Protein AF-A0A657B494-F1 (afdb_monomer_lite)

Structure (mmCIF, N/CA/C/O backbone):
data_AF-A0A657B494-F1
#
_entry.id   AF-A0A657B494-F1
#
loop_
_atom_site.group_PDB
_atom_site.id
_atom_site.type_symbol
_atom_site.label_atom_id
_atom_site.label_alt_id
_atom_site.label_comp_id
_atom_site.label_asym_id
_atom_site.label_entity_id
_atom_site.label_seq_id
_atom_site.pdbx_PDB_ins_code
_atom_site.Cartn_x
_atom_site.Cartn_y
_atom_site.Cartn_z
_atom_site.occupancy
_atom_site.B_iso_or_equiv
_atom_site.auth_seq_id
_atom_site.auth_comp_id
_atom_site.auth_asym_id
_atom_site.auth_atom_id
_atom_site.pdbx_PDB_model_num
ATOM 1 N N . MET A 1 1 ? -6.699 24.443 3.807 1.00 49.81 1 MET A N 1
ATOM 2 C CA . MET A 1 1 ? -6.693 23.198 4.603 1.00 49.81 1 MET A CA 1
ATOM 3 C C . MET A 1 1 ? -5.320 23.086 5.231 1.00 49.81 1 MET A C 1
ATOM 5 O O . MET A 1 1 ? -4.349 23.227 4.499 1.00 49.81 1 MET A O 1
ATOM 9 N N . SER A 1 2 ? -5.229 22.938 6.551 1.00 61.12 2 SER A N 1
ATOM 10 C CA . SER A 1 2 ? -3.944 22.722 7.221 1.00 61.12 2 SER A CA 1
ATOM 11 C C . SER A 1 2 ? -3.454 21.313 6.894 1.00 61.12 2 SER A C 1
ATOM 13 O O . SER A 1 2 ? -4.193 20.350 7.079 1.00 61.12 2 SER A O 1
ATOM 15 N N . THR A 1 3 ? -2.245 21.193 6.357 1.00 79.81 3 THR A N 1
ATOM 16 C CA . THR A 1 3 ? -1.562 19.907 6.188 1.00 79.81 3 THR A CA 1
ATOM 17 C C . THR A 1 3 ? -1.102 19.418 7.556 1.00 79.81 3 THR A C 1
ATOM 19 O O . THR A 1 3 ? -0.439 20.173 8.265 1.00 79.81 3 THR A O 1
ATOM 22 N N . LEU A 1 4 ? -1.447 18.182 7.921 1.00 84.38 4 LEU A N 1
ATOM 23 C CA . LEU A 1 4 ? -0.930 17.547 9.134 1.00 84.38 4 LEU A CA 1
ATOM 24 C C . LEU A 1 4 ? 0.582 17.340 8.999 1.00 84.38 4 LEU A C 1
ATOM 26 O O . LEU A 1 4 ? 1.071 16.980 7.925 1.00 84.38 4 LEU A O 1
ATOM 30 N N . SER A 1 5 ? 1.317 17.529 10.089 1.00 92.19 5 SER A N 1
ATOM 31 C CA . SER A 1 5 ? 2.690 17.038 10.197 1.00 92.19 5 SER A CA 1
ATOM 32 C C . SER A 1 5 ? 2.719 15.505 10.186 1.00 92.19 5 SER A C 1
ATOM 34 O O . SER A 1 5 ? 1.714 14.840 10.441 1.00 92.19 5 SER A O 1
ATOM 36 N N . LEU A 1 6 ? 3.892 14.920 9.924 1.00 89.00 6 LEU A N 1
ATOM 37 C CA . LEU A 1 6 ? 4.075 13.464 9.997 1.00 89.00 6 LEU A CA 1
ATOM 38 C C . LEU A 1 6 ? 3.752 12.913 11.394 1.00 89.00 6 LEU A C 1
ATOM 40 O O . LEU A 1 6 ? 3.198 11.824 11.517 1.00 89.00 6 LEU A O 1
ATOM 44 N N . GLU A 1 7 ? 4.071 13.670 12.444 1.00 93.44 7 GLU A N 1
ATOM 45 C CA . GLU A 1 7 ? 3.773 13.303 13.829 1.00 93.44 7 GLU A CA 1
ATOM 46 C C . GLU A 1 7 ? 2.264 13.287 14.085 1.00 93.44 7 GLU A C 1
ATOM 48 O O . GLU A 1 7 ? 1.737 12.294 14.586 1.00 93.44 7 GLU A O 1
ATOM 53 N N . GLU A 1 8 ? 1.548 14.336 13.672 1.00 93.50 8 GLU A N 1
ATOM 54 C CA . GLU A 1 8 ? 0.089 14.400 13.797 1.00 93.50 8 GLU A CA 1
ATOM 55 C C . GLU A 1 8 ? -0.598 13.314 12.966 1.00 93.50 8 GLU A C 1
ATOM 57 O O . GLU A 1 8 ? -1.530 12.671 13.445 1.00 93.50 8 GLU A O 1
ATOM 62 N N . LEU A 1 9 ? -0.111 13.050 11.750 1.00 91.88 9 LEU A N 1
ATOM 63 C CA . LEU A 1 9 ? -0.620 11.966 10.915 1.00 91.88 9 LEU A CA 1
ATOM 64 C C . LEU A 1 9 ? -0.461 10.609 11.615 1.00 91.88 9 LEU A C 1
ATOM 66 O O . LEU A 1 9 ? -1.425 9.850 11.693 1.00 91.88 9 LEU A O 1
ATOM 70 N N . ASN A 1 10 ? 0.711 10.325 12.189 1.00 93.81 10 ASN A N 1
ATOM 71 C CA . ASN A 1 10 ? 0.941 9.092 12.945 1.00 93.81 10 ASN A CA 1
ATOM 72 C C . ASN A 1 10 ? 0.007 8.977 14.157 1.00 93.81 10 ASN A C 1
ATOM 74 O O . ASN A 1 10 ? -0.519 7.898 14.427 1.00 93.81 10 ASN A O 1
ATOM 78 N N . VAL A 1 11 ? -0.237 10.076 14.877 1.00 96.06 11 VAL A N 1
ATOM 79 C CA . VAL A 1 11 ? -1.192 10.100 15.997 1.00 96.06 11 VAL A CA 1
ATOM 80 C C . VAL A 1 11 ? -2.600 9.737 15.524 1.00 96.06 11 VAL A C 1
ATOM 82 O O . VAL A 1 11 ? -3.245 8.881 16.133 1.00 96.06 11 VAL A O 1
ATOM 85 N N . VAL A 1 12 ? -3.073 10.339 14.430 1.00 95.25 12 VAL A N 1
ATOM 86 C CA . VAL A 1 12 ? -4.418 10.077 13.898 1.00 95.25 12 VAL A CA 1
ATOM 87 C C . VAL A 1 12 ? -4.542 8.634 13.393 1.00 95.25 12 VAL A C 1
ATOM 89 O O . VAL A 1 12 ? -5.529 7.970 13.706 1.00 95.25 12 VAL A O 1
ATOM 92 N N . LEU A 1 13 ? -3.541 8.111 12.679 1.00 96.31 13 LEU A N 1
ATOM 93 C CA . LEU A 1 13 ? -3.546 6.726 12.188 1.00 96.31 13 LEU A CA 1
ATOM 94 C C . LEU A 1 13 ? -3.529 5.706 13.331 1.00 96.31 13 LEU A C 1
ATOM 96 O O . LEU A 1 13 ? -4.295 4.746 13.306 1.00 96.31 13 LEU A O 1
ATOM 100 N N . ASN A 1 14 ? -2.729 5.942 14.374 1.00 97.31 14 ASN A N 1
ATOM 101 C CA . ASN A 1 14 ? -2.735 5.104 15.575 1.00 97.31 14 ASN A CA 1
ATOM 102 C C . ASN A 1 14 ? -4.098 5.128 16.272 1.00 97.31 14 ASN A C 1
ATOM 104 O O . ASN A 1 14 ? -4.574 4.098 16.752 1.00 97.31 14 ASN A O 1
ATOM 108 N N . LYS A 1 15 ? -4.752 6.295 16.314 1.00 97.44 15 LYS A N 1
ATOM 109 C CA . LYS A 1 15 ? -6.088 6.408 16.894 1.00 97.44 15 LYS A CA 1
ATOM 110 C C . LYS A 1 15 ? -7.131 5.653 16.073 1.00 97.44 15 LYS A C 1
ATOM 112 O O . LYS A 1 15 ? -7.955 4.956 16.659 1.00 97.44 15 LYS A O 1
ATOM 117 N N . ALA A 1 16 ? -7.074 5.755 14.748 1.00 96.50 16 ALA A N 1
ATOM 118 C CA . ALA A 1 16 ? -7.941 4.997 13.854 1.00 96.50 16 ALA A CA 1
ATOM 119 C C . ALA A 1 16 ? -7.733 3.484 14.035 1.00 96.50 16 ALA A C 1
ATOM 121 O O . ALA A 1 16 ? -8.693 2.737 14.211 1.00 96.50 16 ALA A O 1
ATOM 122 N N . GLN A 1 17 ? -6.477 3.036 14.110 1.00 96.38 17 GLN A N 1
ATOM 123 C CA . GLN A 1 17 ? -6.155 1.637 14.380 1.00 96.38 17 GLN A CA 1
ATOM 124 C C . GLN A 1 17 ? -6.784 1.162 15.696 1.00 96.38 17 GLN A C 1
ATOM 126 O O . GLN A 1 17 ? -7.467 0.141 15.717 1.00 96.38 17 GLN A O 1
ATOM 131 N N . GLN A 1 18 ? -6.646 1.954 16.764 1.00 97.62 18 GLN A N 1
ATOM 132 C CA . GLN A 1 18 ? -7.275 1.662 18.049 1.00 97.62 18 GLN A CA 1
ATOM 133 C C . GLN A 1 18 ? -8.803 1.559 17.936 1.00 97.62 18 GLN A C 1
ATOM 135 O O . GLN A 1 18 ? -9.372 0.622 18.483 1.00 97.62 18 GLN A O 1
ATOM 140 N N . MET A 1 19 ? -9.463 2.505 17.256 1.00 96.62 19 MET A N 1
ATOM 141 C CA . MET A 1 19 ? -10.925 2.516 17.101 1.00 96.62 19 MET A CA 1
ATOM 142 C C . MET A 1 19 ? -11.435 1.253 16.411 1.00 96.62 19 MET A C 1
ATOM 144 O O . MET A 1 19 ? -12.415 0.668 16.867 1.00 96.62 19 MET A O 1
ATOM 148 N N . ARG A 1 20 ? -10.753 0.806 15.352 1.00 93.38 20 ARG A N 1
ATOM 149 C CA . ARG A 1 20 ? -11.090 -0.451 14.682 1.00 93.38 20 ARG A CA 1
ATOM 150 C C . ARG A 1 20 ? -10.924 -1.645 15.617 1.00 93.38 20 ARG A C 1
ATOM 152 O O . ARG A 1 20 ? -11.831 -2.461 15.742 1.00 93.38 20 ARG A O 1
ATOM 159 N N . ASP A 1 21 ? -9.786 -1.727 16.301 1.00 94.50 21 ASP A N 1
ATOM 160 C CA . ASP A 1 21 ? -9.433 -2.889 17.124 1.00 94.50 21 ASP A CA 1
ATOM 161 C C . ASP A 1 21 ? -10.321 -3.023 18.371 1.00 94.50 21 ASP A C 1
ATOM 163 O O . ASP A 1 21 ? -10.551 -4.129 18.859 1.00 94.50 21 ASP A O 1
ATOM 167 N N . THR A 1 22 ? -10.854 -1.910 18.882 1.00 96.00 22 THR A N 1
ATOM 168 C CA . THR A 1 22 ? -11.792 -1.893 20.016 1.00 96.00 22 THR A CA 1
ATOM 169 C C . THR A 1 22 ? -13.261 -1.919 19.593 1.00 96.00 22 THR A C 1
ATOM 171 O O . THR A 1 22 ? -14.135 -1.798 20.454 1.00 96.00 22 THR A O 1
ATOM 174 N N . ASN A 1 23 ? -13.551 -2.087 18.297 1.00 91.44 23 ASN A N 1
ATOM 175 C CA . ASN A 1 23 ? -14.899 -2.038 17.726 1.00 91.44 23 ASN A CA 1
ATOM 176 C C . ASN A 1 23 ? -15.643 -0.717 18.040 1.00 91.44 23 ASN A C 1
ATOM 178 O O . ASN A 1 23 ? -16.861 -0.683 18.208 1.00 91.44 23 ASN A O 1
ATOM 182 N N . GLN A 1 24 ? -14.884 0.378 18.153 1.00 95.88 24 GLN A N 1
ATOM 183 C CA . GLN A 1 24 ? -15.342 1.751 18.387 1.00 95.88 24 GLN A CA 1
ATOM 184 C C . GLN A 1 24 ? -15.349 2.564 17.086 1.00 95.88 24 GLN A C 1
ATOM 186 O O . GLN A 1 24 ? -15.032 3.754 17.083 1.00 95.88 24 GLN A O 1
ATOM 191 N N . ASP A 1 25 ? -15.705 1.915 15.980 1.00 94.12 25 ASP A N 1
ATOM 192 C CA . ASP A 1 25 ? -15.796 2.530 14.658 1.00 94.12 25 ASP A CA 1
ATOM 193 C C . ASP A 1 25 ? -17.171 2.277 14.011 1.00 94.12 25 ASP A C 1
ATOM 195 O O . ASP A 1 25 ? -17.260 1.655 12.955 1.00 94.12 25 ASP A O 1
ATOM 199 N N . PRO A 1 26 ? -18.274 2.705 14.658 1.00 91.12 26 PRO A N 1
ATOM 200 C CA . PRO A 1 26 ? -19.631 2.368 14.217 1.00 91.12 26 PRO A CA 1
ATOM 201 C C . PRO A 1 26 ? -19.979 2.946 12.840 1.00 91.12 26 PRO A C 1
ATOM 203 O O . PRO A 1 26 ? -20.750 2.344 12.099 1.00 91.12 26 PRO A O 1
ATOM 206 N N . ASP A 1 27 ? -19.386 4.092 12.504 1.00 92.75 27 ASP A N 1
ATOM 207 C CA . ASP A 1 27 ? -19.570 4.784 11.226 1.00 92.75 27 ASP A CA 1
ATOM 208 C C . ASP A 1 27 ? -18.421 4.506 10.241 1.00 92.75 27 ASP A C 1
ATOM 210 O O . ASP A 1 27 ? -18.352 5.121 9.176 1.00 92.75 27 ASP A O 1
ATOM 214 N N . LEU A 1 28 ? -17.513 3.585 10.592 1.00 91.94 28 LEU A N 1
ATOM 215 C CA . LEU A 1 28 ? -16.447 3.074 9.724 1.00 91.94 28 LEU A CA 1
ATOM 216 C C . LEU A 1 28 ? -15.468 4.162 9.244 1.00 91.94 28 LEU A C 1
ATOM 218 O O . LEU A 1 28 ? -14.849 4.068 8.177 1.00 91.94 28 LEU A O 1
ATOM 222 N N . ILE A 1 29 ? -15.327 5.221 10.040 1.00 93.69 29 ILE A N 1
ATOM 223 C CA . ILE A 1 29 ? -14.448 6.360 9.779 1.00 93.69 29 ILE A CA 1
ATOM 224 C C . ILE A 1 29 ? -12.990 5.940 9.925 1.00 93.69 29 ILE A C 1
ATOM 226 O O . ILE A 1 29 ? -12.150 6.337 9.114 1.00 93.69 29 ILE A O 1
ATOM 230 N N . ALA A 1 30 ? -12.680 5.133 10.937 1.00 94.06 30 ALA A N 1
ATOM 231 C CA . ALA A 1 30 ? -11.330 4.651 11.153 1.00 94.06 30 ALA A CA 1
ATOM 232 C C . ALA A 1 30 ? -10.909 3.655 10.067 1.00 94.06 30 ALA A C 1
ATOM 234 O O . ALA A 1 30 ? -9.829 3.817 9.499 1.00 94.06 30 ALA A O 1
ATOM 235 N N . GLU A 1 31 ? -11.762 2.691 9.714 1.00 92.12 31 GLU A N 1
ATOM 236 C CA . GLU A 1 31 ? -11.507 1.766 8.603 1.00 92.12 31 GLU A CA 1
ATOM 237 C C . GLU A 1 31 ? -11.315 2.532 7.289 1.00 92.12 31 GLU A C 1
ATOM 239 O O . GLU A 1 31 ? -10.338 2.300 6.574 1.00 92.12 31 GLU A O 1
ATOM 244 N N . THR A 1 32 ? -12.171 3.521 7.006 1.00 92.94 32 THR A N 1
ATOM 245 C CA . THR A 1 32 ? -12.046 4.361 5.805 1.00 92.94 32 THR A CA 1
ATOM 246 C C . THR A 1 32 ? -10.724 5.127 5.779 1.00 92.94 32 THR A C 1
ATOM 248 O O . THR A 1 32 ? -10.053 5.153 4.744 1.00 92.94 32 THR A O 1
ATOM 251 N N . LEU A 1 33 ? -10.315 5.730 6.900 1.00 93.56 33 LEU A N 1
ATOM 252 C CA . LEU A 1 33 ? -9.060 6.476 6.982 1.00 93.56 33 LEU A CA 1
ATOM 253 C C . LEU A 1 33 ? -7.839 5.568 6.797 1.00 93.56 33 LEU A C 1
ATOM 255 O O . LEU A 1 33 ? -6.938 5.900 6.027 1.00 93.56 33 LEU A O 1
ATOM 259 N N . LEU A 1 34 ? -7.818 4.414 7.467 1.00 93.50 34 LEU A N 1
ATOM 260 C CA . LEU A 1 34 ? -6.743 3.430 7.330 1.00 93.50 34 LEU A CA 1
ATOM 261 C C . LEU A 1 34 ? -6.680 2.892 5.901 1.00 93.50 34 LEU A C 1
ATOM 263 O O . LEU A 1 34 ? -5.598 2.722 5.343 1.00 93.50 34 LEU A O 1
ATOM 267 N N . ASN A 1 35 ? -7.833 2.655 5.277 1.00 90.44 35 ASN A N 1
ATOM 268 C CA . ASN A 1 35 ? -7.888 2.225 3.892 1.00 90.44 35 ASN A CA 1
ATOM 269 C C . ASN A 1 35 ? -7.330 3.290 2.943 1.00 90.44 35 ASN A C 1
ATOM 271 O O . ASN A 1 35 ? -6.514 2.976 2.078 1.00 90.44 35 ASN A O 1
ATOM 275 N N . PHE A 1 36 ? -7.730 4.549 3.123 1.00 91.44 36 PHE A N 1
ATOM 276 C CA . PHE A 1 36 ? -7.213 5.657 2.326 1.00 91.44 36 PHE A CA 1
ATOM 277 C C . PHE A 1 36 ? -5.696 5.803 2.472 1.00 91.44 36 PHE A C 1
ATOM 279 O O . PHE A 1 36 ? -5.003 5.955 1.469 1.00 91.44 36 PHE A O 1
ATOM 286 N N . GLU A 1 37 ? -5.168 5.698 3.691 1.00 92.50 37 GLU A N 1
ATOM 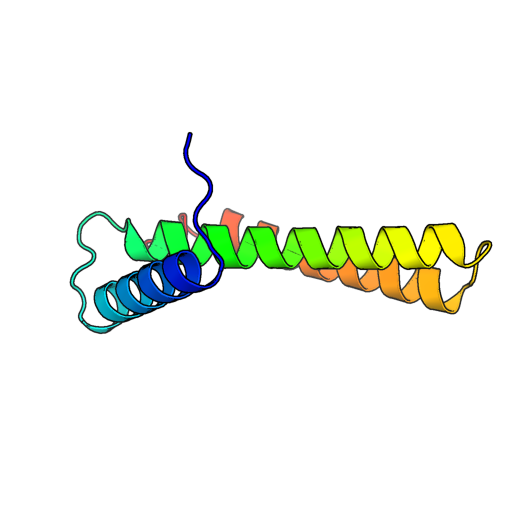287 C CA . GLU A 1 37 ? -3.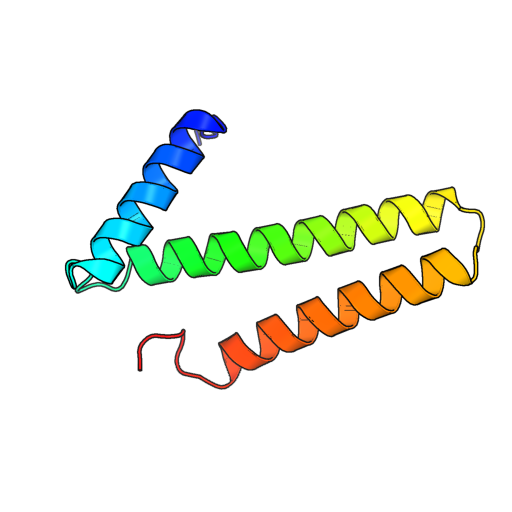729 5.789 3.929 1.00 92.50 37 GLU A CA 1
ATOM 288 C C . GLU A 1 37 ? -2.950 4.671 3.225 1.00 92.50 37 GLU A C 1
ATOM 290 O O . GLU A 1 37 ? -1.976 4.956 2.522 1.00 92.50 37 GLU A O 1
ATOM 295 N N . ARG A 1 38 ? -3.432 3.423 3.304 1.00 90.75 38 ARG A N 1
ATOM 296 C CA . ARG A 1 38 ? -2.821 2.288 2.594 1.00 90.75 38 ARG A CA 1
ATOM 297 C C . ARG A 1 38 ? -2.786 2.523 1.084 1.00 90.75 38 ARG A C 1
ATOM 299 O O . ARG A 1 38 ? -1.747 2.314 0.455 1.00 90.75 38 ARG A O 1
ATOM 306 N N . ARG A 1 39 ? -3.904 2.978 0.506 1.00 90.44 39 ARG A N 1
ATOM 307 C CA . ARG A 1 39 ? -4.025 3.274 -0.934 1.00 90.44 39 ARG A CA 1
ATOM 308 C C . ARG A 1 39 ? -3.100 4.414 -1.350 1.00 90.44 39 ARG A C 1
ATOM 310 O O . ARG A 1 39 ? -2.416 4.313 -2.366 1.00 90.44 39 ARG A O 1
ATOM 317 N N . TYR A 1 40 ? -3.032 5.466 -0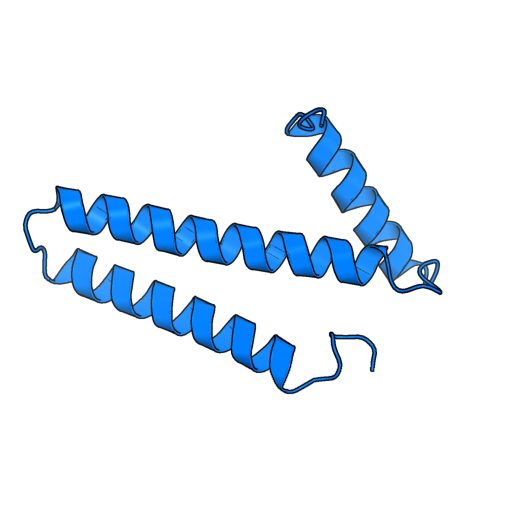.537 1.00 92.25 40 TYR A N 1
ATOM 318 C CA . TYR A 1 40 ? -2.148 6.604 -0.765 1.00 92.25 40 TYR A CA 1
ATOM 319 C C . TYR A 1 40 ? -0.671 6.177 -0.774 1.00 92.25 40 TYR A C 1
ATOM 321 O O . TYR A 1 40 ? 0.037 6.474 -1.734 1.00 92.25 40 TYR A O 1
ATOM 329 N N . ARG A 1 41 ? -0.220 5.386 0.209 1.00 91.25 41 ARG A N 1
ATOM 330 C CA . ARG A 1 41 ? 1.158 4.857 0.232 1.00 91.25 41 ARG A CA 1
ATOM 331 C C . ARG A 1 41 ? 1.478 3.971 -0.966 1.00 91.25 41 ARG A C 1
ATOM 333 O O . ARG A 1 41 ? 2.577 4.038 -1.512 1.00 91.25 41 ARG A O 1
ATOM 340 N N . ALA A 1 42 ? 0.532 3.129 -1.377 1.00 90.44 42 ALA A N 1
ATOM 341 C CA . ALA A 1 42 ? 0.720 2.276 -2.543 1.00 90.44 42 ALA A CA 1
ATOM 342 C C . ALA A 1 42 ? 0.900 3.117 -3.822 1.00 90.44 42 ALA A C 1
ATOM 344 O O . ALA A 1 42 ? 1.798 2.836 -4.616 1.00 90.44 42 ALA A O 1
ATOM 345 N N . ALA A 1 43 ? 0.125 4.196 -3.978 1.00 94.06 43 ALA A N 1
ATOM 346 C CA . ALA A 1 43 ? 0.297 5.147 -5.074 1.00 94.06 43 ALA A CA 1
ATOM 347 C C . ALA A 1 43 ? 1.645 5.891 -5.002 1.00 94.06 43 ALA A C 1
ATOM 349 O O . ALA A 1 43 ? 2.320 6.026 -6.024 1.00 94.06 43 ALA A O 1
ATOM 350 N N . GLU A 1 44 ? 2.085 6.319 -3.812 1.00 94.88 44 GLU A N 1
ATOM 351 C 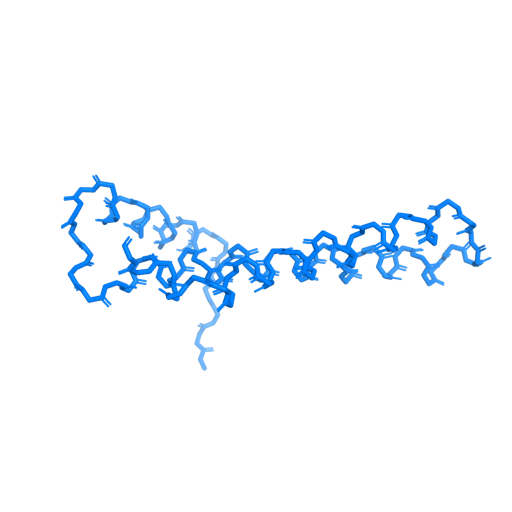CA . GLU A 1 44 ? 3.409 6.936 -3.624 1.00 94.88 44 GLU A CA 1
ATOM 352 C C . GLU A 1 44 ? 4.540 6.001 -4.070 1.00 94.88 44 GLU A C 1
ATOM 354 O O . GLU A 1 44 ? 5.451 6.431 -4.777 1.00 94.88 44 GLU A O 1
ATOM 359 N N . HIS A 1 45 ? 4.466 4.708 -3.745 1.00 93.56 45 HIS A N 1
ATOM 360 C CA . HIS A 1 45 ? 5.465 3.733 -4.189 1.00 93.56 45 HIS A CA 1
ATOM 361 C C . HIS A 1 45 ? 5.519 3.580 -5.715 1.00 93.56 45 HIS A C 1
ATOM 363 O O . HIS A 1 45 ? 6.610 3.450 -6.276 1.00 93.56 45 HIS A O 1
ATOM 369 N N . VAL A 1 46 ? 4.370 3.623 -6.399 1.00 96.38 46 VAL A N 1
ATOM 370 C CA . VAL A 1 46 ? 4.324 3.615 -7.871 1.00 96.38 46 VAL A CA 1
ATOM 371 C C . VAL A 1 46 ? 4.984 4.873 -8.432 1.00 96.38 46 VAL A C 1
ATOM 373 O O . VAL A 1 46 ? 5.798 4.778 -9.350 1.00 96.38 46 VAL A O 1
ATOM 376 N N . VAL A 1 47 ? 4.686 6.043 -7.862 1.00 96.94 47 VAL A N 1
ATOM 377 C CA . VAL A 1 47 ? 5.288 7.317 -8.278 1.00 96.94 47 VAL A CA 1
ATOM 378 C C . VAL A 1 47 ? 6.805 7.304 -8.088 1.00 96.94 47 VAL A C 1
ATOM 380 O O . VAL A 1 47 ? 7.534 7.713 -8.991 1.00 96.94 47 VAL A O 1
ATOM 383 N N . GLU A 1 48 ? 7.305 6.803 -6.959 1.00 95.69 48 GLU A N 1
ATOM 384 C CA . GLU A 1 48 ? 8.747 6.685 -6.720 1.00 95.69 48 GLU A CA 1
ATOM 385 C C . GLU A 1 48 ? 9.415 5.715 -7.703 1.00 95.69 48 GLU A C 1
ATOM 387 O O . GLU A 1 48 ? 10.450 6.043 -8.286 1.00 95.69 48 GLU A O 1
ATOM 392 N N . ALA A 1 49 ? 8.801 4.561 -7.982 1.00 94.75 49 ALA A N 1
ATOM 393 C CA . ALA A 1 49 ? 9.307 3.637 -8.996 1.00 94.75 49 ALA A CA 1
ATOM 394 C C . ALA A 1 49 ? 9.324 4.271 -10.399 1.00 94.75 49 ALA A C 1
ATOM 396 O O . ALA A 1 49 ? 10.286 4.091 -11.149 1.00 94.75 49 ALA A O 1
ATOM 397 N N . ALA A 1 50 ? 8.299 5.057 -10.742 1.00 95.88 50 ALA A N 1
ATOM 398 C CA . ALA A 1 50 ? 8.222 5.764 -12.016 1.00 95.88 50 ALA A CA 1
ATOM 399 C C . ALA A 1 50 ? 9.329 6.817 -12.136 1.00 95.88 50 ALA A C 1
ATOM 401 O O . ALA A 1 50 ? 9.998 6.889 -13.167 1.00 95.88 50 ALA A O 1
ATOM 402 N N . LYS A 1 51 ? 9.583 7.587 -11.069 1.00 95.88 51 LYS A N 1
ATOM 403 C CA . LYS A 1 51 ? 10.709 8.527 -11.020 1.00 95.88 51 LYS A CA 1
ATOM 404 C C . LYS A 1 51 ? 12.027 7.798 -11.250 1.00 95.88 51 LYS A C 1
ATOM 406 O O . LYS A 1 51 ? 12.784 8.217 -12.119 1.00 95.88 51 LYS A O 1
ATOM 411 N N . VAL A 1 52 ? 12.305 6.714 -10.526 1.00 95.00 52 VAL A N 1
ATOM 412 C CA . VAL A 1 52 ? 13.559 5.958 -10.693 1.00 95.00 52 VAL A CA 1
ATOM 413 C C . VAL A 1 52 ? 13.716 5.467 -12.131 1.00 95.00 52 VAL A C 1
ATOM 415 O O . VAL A 1 52 ? 14.765 5.686 -12.735 1.00 95.00 52 VAL A O 1
ATOM 418 N N . TYR A 1 53 ? 12.667 4.882 -12.711 1.00 94.88 53 TYR A N 1
ATOM 419 C CA . TYR A 1 53 ? 12.694 4.419 -14.095 1.00 94.88 53 TYR A CA 1
ATOM 420 C C . TYR A 1 53 ? 13.001 5.550 -15.087 1.00 94.88 53 TYR A C 1
ATOM 422 O O . TYR A 1 53 ? 13.905 5.406 -15.912 1.00 94.88 53 TYR A O 1
ATOM 430 N N . LEU A 1 54 ? 12.326 6.698 -14.971 1.00 93.62 54 LEU A N 1
ATOM 431 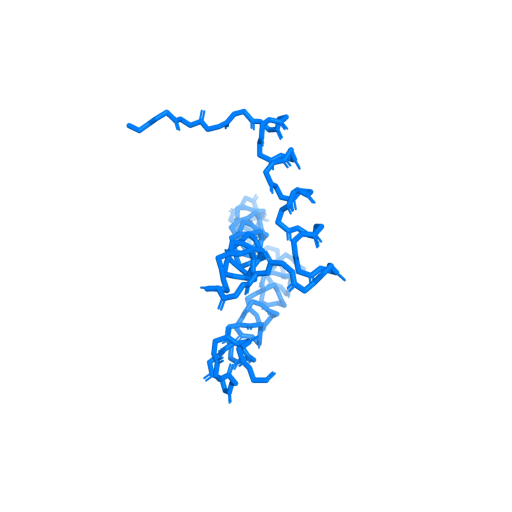C CA . LEU A 1 54 ? 12.539 7.851 -15.856 1.00 93.62 54 LEU A CA 1
ATOM 432 C C . LEU A 1 54 ? 13.973 8.396 -15.792 1.00 93.62 54 LEU A C 1
ATOM 434 O O . LEU A 1 54 ? 14.511 8.824 -16.809 1.00 93.62 54 LEU A O 1
ATOM 438 N N . HIS A 1 55 ? 14.615 8.340 -14.623 1.00 94.44 55 HIS A N 1
ATOM 439 C CA . HIS A 1 55 ? 16.009 8.765 -14.460 1.00 94.44 55 HIS A CA 1
ATOM 440 C C . HIS A 1 55 ? 17.025 7.674 -14.841 1.00 94.44 55 HIS A C 1
ATOM 442 O O . HIS A 1 55 ? 18.218 7.956 -14.924 1.00 94.44 55 HIS A O 1
ATOM 448 N N . SER A 1 56 ? 16.579 6.437 -15.083 1.00 90.31 56 SER A N 1
ATOM 449 C CA . SER A 1 56 ? 17.454 5.290 -15.358 1.00 90.31 56 SER A CA 1
ATOM 450 C C . SER A 1 56 ? 17.865 5.129 -16.826 1.00 90.31 56 SER A C 1
ATOM 452 O O . SER A 1 56 ? 18.681 4.260 -17.123 1.00 90.31 56 SER A O 1
ATOM 454 N N . GLY A 1 57 ? 17.305 5.932 -17.739 1.00 84.62 57 GLY A N 1
ATOM 455 C CA . GLY A 1 57 ? 17.615 5.854 -19.170 1.00 84.62 57 GLY A CA 1
ATOM 456 C C . GLY A 1 57 ? 17.213 4.520 -19.805 1.00 84.62 57 GLY A C 1
ATOM 457 O O . GLY A 1 57 ? 18.026 3.907 -20.484 1.00 84.62 57 GLY A O 1
ATOM 458 N N . GLU A 1 58 ? 15.977 4.068 -19.562 1.00 78.12 58 GLU A N 1
ATOM 459 C CA . GLU A 1 58 ? 15.422 2.814 -20.110 1.00 78.12 58 GLU A CA 1
ATOM 460 C C . GLU A 1 58 ? 16.070 1.527 -19.557 1.00 78.12 58 GLU A C 1
ATOM 462 O O . GLU A 1 58 ? 16.162 0.503 -20.235 1.00 78.12 58 GLU A O 1
ATOM 467 N N . SER A 1 59 ? 16.484 1.531 -18.284 1.00 92.12 59 SER A N 1
ATOM 468 C CA . SER A 1 59 ? 16.940 0.310 -17.608 1.00 92.12 59 SER A CA 1
ATOM 469 C C . SER A 1 59 ? 15.838 -0.754 -17.585 1.00 92.12 59 SER A C 1
ATOM 471 O O . SER A 1 59 ? 14.790 -0.570 -16.961 1.00 92.12 59 SER A O 1
ATOM 473 N N . GLY A 1 60 ? 16.097 -1.915 -18.195 1.00 92.25 60 GLY A N 1
ATOM 474 C CA . GLY A 1 60 ? 15.165 -3.049 -18.184 1.00 92.25 60 GLY A CA 1
ATOM 475 C C . GLY A 1 60 ? 14.837 -3.558 -16.772 1.00 92.25 60 GLY A C 1
ATOM 476 O O . GLY A 1 60 ? 13.717 -4.004 -16.518 1.00 92.25 60 GLY A O 1
ATOM 477 N N . THR A 1 61 ? 15.777 -3.434 -15.830 1.00 94.56 61 THR A N 1
ATOM 478 C CA . THR A 1 61 ? 15.563 -3.791 -14.418 1.00 94.56 61 THR A CA 1
ATOM 479 C C . THR A 1 61 ? 14.567 -2.848 -13.749 1.00 94.56 61 THR A C 1
ATOM 481 O O . THR A 1 61 ? 13.627 -3.308 -13.098 1.00 94.56 61 THR A O 1
ATOM 484 N N . GLU A 1 62 ? 14.729 -1.535 -13.937 1.00 93.94 62 GLU A N 1
ATOM 485 C CA . GLU A 1 62 ? 13.822 -0.545 -13.345 1.00 93.94 62 GLU A CA 1
ATOM 486 C C . GLU A 1 62 ? 12.460 -0.541 -14.043 1.00 93.94 62 GLU A C 1
ATOM 488 O O . GLU A 1 62 ? 11.439 -0.380 -13.378 1.00 93.94 62 GLU A O 1
ATOM 493 N N . HIS A 1 63 ? 12.414 -0.836 -15.346 1.00 94.31 63 HIS A N 1
ATOM 494 C CA . HIS A 1 63 ? 11.162 -1.088 -16.060 1.00 94.31 63 HIS A CA 1
ATOM 495 C C . HIS A 1 63 ? 10.390 -2.254 -15.428 1.00 94.31 63 HIS A C 1
ATOM 497 O O . HIS A 1 63 ? 9.227 -2.109 -15.053 1.00 94.31 63 HIS A O 1
ATOM 503 N N . ALA A 1 64 ? 11.041 -3.409 -15.245 1.00 95.38 64 ALA A N 1
ATOM 504 C CA . ALA A 1 64 ? 10.410 -4.575 -14.628 1.00 95.38 64 ALA A CA 1
ATOM 505 C C . ALA A 1 64 ? 9.956 -4.295 -13.185 1.00 95.38 64 ALA A C 1
ATOM 507 O O . ALA A 1 64 ? 8.923 -4.804 -12.746 1.00 95.38 64 ALA A O 1
ATOM 508 N N . ARG A 1 65 ? 10.711 -3.479 -12.440 1.00 94.38 65 ARG A N 1
ATOM 509 C CA . ARG A 1 65 ? 10.329 -3.035 -11.097 1.00 94.38 65 ARG A CA 1
ATOM 510 C C . ARG A 1 65 ? 9.091 -2.140 -11.126 1.00 94.38 65 ARG A C 1
ATOM 512 O O . ARG A 1 65 ? 8.187 -2.371 -10.329 1.00 94.38 65 ARG A O 1
ATOM 519 N N . LEU A 1 66 ? 9.036 -1.165 -12.033 1.00 95.62 66 LEU A N 1
ATOM 520 C CA . LEU A 1 66 ? 7.883 -0.282 -12.202 1.00 95.62 66 LEU A CA 1
ATOM 521 C C . LEU A 1 66 ? 6.621 -1.080 -12.542 1.00 95.62 66 LEU A C 1
ATOM 523 O O . LEU A 1 66 ? 5.608 -0.914 -11.868 1.00 95.62 66 LEU A O 1
ATOM 527 N N . VAL A 1 67 ? 6.701 -1.996 -13.511 1.00 96.38 67 VAL A N 1
ATOM 528 C CA . VAL A 1 67 ? 5.571 -2.862 -13.890 1.00 96.38 67 VAL A CA 1
ATOM 529 C C . VAL A 1 67 ? 5.051 -3.643 -12.682 1.00 96.38 67 VAL A C 1
ATOM 531 O O . VAL A 1 67 ? 3.860 -3.591 -12.393 1.00 96.38 67 VAL A O 1
ATOM 534 N N . LYS A 1 68 ? 5.936 -4.275 -11.899 1.00 95.19 68 LYS A N 1
ATOM 535 C CA . LYS A 1 68 ? 5.535 -4.999 -10.679 1.00 95.19 68 LYS A CA 1
ATOM 536 C C . LYS A 1 68 ? 4.849 -4.107 -9.643 1.00 95.19 68 LYS A C 1
ATOM 538 O O . LYS A 1 68 ? 3.945 -4.569 -8.953 1.00 95.19 68 LYS A O 1
ATOM 543 N N . MET A 1 69 ? 5.290 -2.856 -9.491 1.00 95.06 69 MET A N 1
ATOM 544 C CA . MET A 1 69 ? 4.655 -1.913 -8.562 1.00 95.06 69 MET A CA 1
ATOM 545 C C . MET A 1 69 ? 3.262 -1.503 -9.047 1.00 95.06 69 MET A C 1
ATOM 547 O O . MET A 1 69 ? 2.341 -1.445 -8.235 1.00 95.06 69 MET A O 1
ATOM 551 N N . ILE A 1 70 ? 3.093 -1.276 -10.353 1.00 96.31 70 ILE A N 1
ATOM 552 C CA . ILE A 1 70 ? 1.788 -0.983 -10.962 1.00 96.31 70 ILE A CA 1
ATOM 553 C C . ILE A 1 70 ? 0.835 -2.169 -10.766 1.00 96.31 70 ILE A C 1
ATOM 555 O O . ILE A 1 70 ? -0.256 -1.982 -10.238 1.00 96.31 70 ILE A O 1
ATOM 559 N N . GLU A 1 71 ? 1.265 -3.393 -11.081 1.00 94.56 71 GLU A N 1
ATOM 560 C CA . GLU A 1 71 ? 0.454 -4.607 -10.897 1.00 94.56 71 GLU A CA 1
ATOM 561 C C . GLU A 1 71 ? 0.039 -4.815 -9.431 1.00 94.56 71 GLU A C 1
ATOM 563 O O . GLU A 1 71 ? -1.099 -5.190 -9.137 1.00 94.56 71 GLU A O 1
ATOM 568 N N . ALA A 1 72 ? 0.953 -4.567 -8.486 1.00 90.62 72 ALA A N 1
ATOM 569 C CA . ALA A 1 72 ? 0.657 -4.664 -7.060 1.00 90.62 72 ALA A CA 1
ATOM 570 C C . ALA A 1 72 ? -0.385 -3.623 -6.622 1.00 90.62 72 ALA A C 1
ATOM 572 O O . ALA A 1 72 ? -1.308 -3.960 -5.875 1.00 90.62 72 ALA A O 1
ATOM 573 N N . PHE A 1 73 ? -0.262 -2.386 -7.109 1.00 91.94 73 PHE A N 1
ATOM 574 C CA . PHE A 1 73 ? -1.232 -1.324 -6.858 1.00 91.94 73 PHE A CA 1
ATOM 575 C C . PHE A 1 73 ? -2.609 -1.678 -7.435 1.00 91.94 73 PHE A C 1
ATOM 577 O O . PHE A 1 73 ? -3.591 -1.703 -6.694 1.00 91.94 73 PHE A O 1
ATOM 584 N N . GLU A 1 74 ? -2.688 -2.061 -8.709 1.00 91.25 74 GLU A N 1
ATOM 585 C CA . GLU A 1 74 ? -3.943 -2.457 -9.364 1.00 91.25 74 GLU A CA 1
ATOM 586 C C . GLU A 1 74 ? -4.627 -3.631 -8.656 1.00 91.25 74 GLU A C 1
ATOM 588 O O . GLU A 1 74 ? -5.846 -3.630 -8.467 1.00 91.25 74 GLU A O 1
ATOM 593 N N . LYS A 1 75 ? -3.852 -4.623 -8.201 1.00 88.0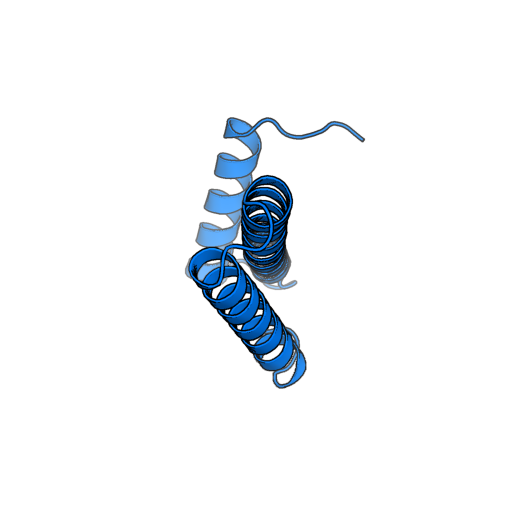6 75 LYS A N 1
ATOM 594 C CA . LYS A 1 75 ? -4.384 -5.742 -7.419 1.00 88.06 75 LYS A CA 1
ATOM 595 C C . LYS A 1 75 ? -4.978 -5.275 -6.090 1.00 88.06 75 LYS A C 1
ATOM 597 O O . LYS A 1 75 ? -6.039 -5.769 -5.710 1.00 88.06 75 LYS A O 1
ATOM 602 N N . SER A 1 76 ? -4.318 -4.344 -5.398 1.00 85.19 76 SER A N 1
ATOM 603 C CA . SER A 1 76 ? -4.825 -3.786 -4.138 1.00 85.19 76 SER A CA 1
ATOM 604 C C . SER A 1 76 ? -6.122 -2.994 -4.335 1.00 85.19 76 SER A C 1
ATOM 606 O O . SER A 1 76 ? -7.065 -3.162 -3.563 1.00 85.19 76 SER A O 1
ATOM 608 N N . GLU A 1 77 ? -6.227 -2.228 -5.423 1.00 84.88 77 GLU A N 1
ATOM 609 C CA . GLU A 1 77 ? -7.436 -1.476 -5.773 1.00 84.88 77 GLU A CA 1
ATOM 610 C C . GLU A 1 77 ? -8.592 -2.402 -6.168 1.00 84.88 77 GLU A C 1
ATOM 612 O O . GLU A 1 77 ? -9.729 -2.185 -5.753 1.00 84.88 77 GLU A O 1
ATOM 617 N N . LYS A 1 78 ? -8.309 -3.479 -6.911 1.00 81.00 78 LYS A N 1
ATOM 618 C CA . LYS A 1 78 ? -9.324 -4.470 -7.287 1.00 81.00 78 LYS A CA 1
ATOM 619 C C . LYS A 1 78 ? -9.867 -5.236 -6.078 1.00 81.00 78 LYS A C 1
ATOM 621 O O . LYS A 1 78 ? -11.066 -5.475 -5.976 1.00 81.00 78 LYS A O 1
ATOM 626 N N . GLN A 1 79 ? -9.004 -5.592 -5.127 1.00 70.25 79 GLN A N 1
ATOM 627 C CA . GLN A 1 79 ? -9.441 -6.197 -3.864 1.00 70.25 79 GLN A CA 1
ATOM 628 C C . GLN A 1 79 ? -10.325 -5.246 -3.046 1.00 70.25 79 GLN A C 1
ATOM 630 O O . GLN A 1 79 ? -11.268 -5.701 -2.405 1.00 70.25 79 GLN A O 1
ATOM 635 N N . ALA A 1 80 ? -10.064 -3.937 -3.106 1.00 63.56 80 ALA A N 1
ATOM 636 C CA . ALA A 1 80 ? -10.913 -2.932 -2.477 1.00 63.56 80 ALA A CA 1
ATOM 637 C C . ALA A 1 80 ? -12.255 -2.726 -3.213 1.00 63.56 80 ALA A C 1
ATOM 639 O O . ALA A 1 80 ? -13.245 -2.377 -2.572 1.00 63.56 80 ALA A O 1
ATOM 640 N N . SER A 1 81 ? -12.314 -2.940 -4.536 1.00 58.91 81 SER A N 1
ATOM 641 C CA . SER A 1 81 ? -13.548 -2.804 -5.327 1.00 58.91 81 SER A CA 1
ATOM 642 C C . SER A 1 81 ? -14.458 -4.031 -5.275 1.00 58.91 81 SER A C 1
ATOM 644 O O . SER A 1 81 ? -15.676 -3.880 -5.315 1.00 58.91 81 SER A O 1
ATOM 646 N N . ASP A 1 82 ? -13.882 -5.234 -5.188 1.00 58.75 82 ASP A N 1
ATOM 647 C CA . ASP A 1 82 ? -14.628 -6.502 -5.211 1.00 58.75 82 ASP A CA 1
ATOM 648 C C . ASP A 1 82 ? -15.313 -6.821 -3.866 1.00 58.75 82 ASP A C 1
ATOM 650 O O . ASP A 1 82 ? -16.199 -7.674 -3.806 1.00 58.75 82 ASP A O 1
ATOM 654 N N . GLY A 1 83 ? -14.946 -6.124 -2.788 1.00 50.34 83 GLY A N 1
ATOM 655 C CA . GLY A 1 83 ? -15.550 -6.277 -1.469 1.00 50.34 83 GLY A CA 1
ATOM 656 C C . GLY A 1 83 ? -15.949 -4.935 -0.877 1.00 50.34 83 GLY A C 1
ATOM 657 O O . GLY A 1 83 ? -15.109 -4.266 -0.289 1.00 50.34 83 GLY A O 1
ATOM 658 N N . THR A 1 84 ? -17.230 -4.573 -1.002 1.00 52.47 84 THR A N 1
ATOM 659 C CA . THR A 1 84 ? -18.002 -3.789 -0.018 1.00 52.47 84 THR A CA 1
ATOM 660 C C . THR A 1 84 ? -17.193 -2.770 0.797 1.00 52.47 84 THR A C 1
ATOM 662 O O . THR A 1 84 ? -17.252 -2.822 2.008 1.00 52.47 84 THR A O 1
ATOM 665 N N . PHE A 1 85 ? -16.384 -1.881 0.209 1.00 52.22 85 PHE A N 1
ATOM 666 C CA . PHE A 1 85 ? -15.610 -0.871 0.960 1.00 52.22 85 PHE A CA 1
ATOM 667 C C . PHE A 1 85 ? -14.834 -1.383 2.215 1.00 52.22 85 PHE A C 1
ATOM 669 O O . PHE A 1 85 ? -14.527 -0.590 3.099 1.00 52.22 85 PHE A O 1
ATOM 676 N N . GLY A 1 86 ? -14.525 -2.685 2.333 1.00 48.59 86 GLY A N 1
ATOM 677 C CA . GLY A 1 86 ? -14.013 -3.281 3.582 1.00 48.59 86 GLY A CA 1
ATOM 678 C C . GLY A 1 86 ? -14.967 -3.237 4.797 1.00 48.59 86 GLY A C 1
ATOM 679 O O . GLY A 1 86 ? -14.502 -3.343 5.923 1.00 48.59 86 GLY A O 1
ATOM 680 N N . LEU A 1 87 ? -16.278 -3.072 4.585 1.00 48.28 87 LEU A N 1
ATOM 681 C CA . LEU A 1 87 ? -17.328 -2.876 5.605 1.00 48.28 87 LEU A CA 1
ATOM 682 C C . LEU A 1 87 ? -18.213 -4.117 5.830 1.00 48.28 87 LEU A C 1
ATOM 684 O O . LEU A 1 87 ? -19.327 -3.996 6.342 1.00 48.28 87 LEU A O 1
ATOM 688 N N . GLY A 1 88 ? -17.769 -5.279 5.345 1.00 42.88 88 GLY A N 1
ATOM 689 C CA . GLY A 1 88 ? -18.491 -6.553 5.432 1.00 42.88 88 GLY A CA 1
ATOM 690 C C . GLY A 1 88 ? -18.080 -7.391 6.630 1.00 42.88 88 GLY A C 1
ATOM 691 O O . GLY A 1 88 ? -16.873 -7.379 6.956 1.00 42.88 88 GLY A O 1
#

Radius of gyration: 16.47 Å; chains: 1; bounding box: 37×30×40 Å

Sequence (88 aa):
MSTLSLEELNVVLNKAQQMRDTNQDPDLIAETLLNFERRYRAAEHVVEAAKVYLHSGESGTEHARLVKMIEAFEKSEKQASDGTFGLG

pLDDT: mean 87.58, std 13.82, range [42.88, 97.62]

Foldseek 3Di:
DDDDDPVRLVVLLVVLVVCVVVVVCPVCPSVLSNLVVVLVVLVVVLVVLVVCCVVVVNPPVSVVVSVVSVVVSVVSVVVCVVDDNPPD

Secondary structure (DSSP, 8-state):
-PPPPHHHHHHHHHHHHHHHHTT--TT-HHHHHHHHHHHHHHHHHHHHHHHHHHHTTS-HHHHHHHHHHHHHHHHHHHHHHHSGGG--